Protein AF-X1GTA6-F1 (afdb_monomer_lite)

Organism: NCBI:txid412755

Secondary structure (DSSP, 8-state):
--EEEEEEEETTEEEEEEEETTEEEEEESS--SSPEEEEETTEEEEE-TT-EEEEE-

Sequence (57 aa):
WKRLKFKIKWQNEEYCVEITRNKIILKSLSSIRQPLSVKMFGKEYLLYPNQALKVTY

InterPro domains:
  IPR005194 Glycoside hydrolase family 65, C-terminal [PF03633] (1-47)

Foldseek 3Di:
DQKDWDWDADPNWIWIWIDGPFKIKIDTPDFDPAWDWDADPNDIDTDHGPDIDMDTD

pLDDT: mean 91.26, std 4.4, range [73.81, 95.88]

Structure (mmCIF, N/CA/C/O backbone):
data_AF-X1GTA6-F1
#
_entry.id   AF-X1GTA6-F1
#
loop_
_atom_site.group_PDB
_atom_site.id
_atom_site.type_symbol
_atom_site.label_atom_id
_atom_site.label_alt_id
_atom_site.label_comp_id
_atom_site.label_asym_id
_atom_site.label_entity_id
_atom_site.label_seq_id
_atom_site.pdbx_PDB_ins_code
_atom_site.Cartn_x
_atom_site.Cartn_y
_atom_site.Cartn_z
_atom_site.occupancy
_atom_site.B_iso_or_equiv
_atom_site.auth_seq_id
_atom_site.auth_comp_id
_atom_site.auth_asym_id
_atom_site.auth_atom_id
_atom_site.pdbx_PDB_model_num
ATOM 1 N N . TRP A 1 1 ? -3.126 13.436 15.107 1.00 73.81 1 TRP A N 1
ATOM 2 C CA . TRP A 1 1 ? -3.029 13.714 13.658 1.00 73.81 1 TRP A CA 1
ATOM 3 C C . TRP A 1 1 ? -4.225 13.102 12.939 1.00 73.81 1 TRP A C 1
ATOM 5 O O . TRP A 1 1 ? -4.512 11.939 13.182 1.00 73.81 1 TRP A O 1
ATOM 15 N N . LYS A 1 2 ? -4.962 13.866 12.113 1.00 87.56 2 LYS A N 1
ATOM 16 C CA . LYS A 1 2 ? -6.140 13.351 11.371 1.00 87.56 2 LYS A CA 1
ATOM 17 C C . LYS A 1 2 ? -5.751 12.594 10.089 1.00 87.56 2 LYS A C 1
ATOM 19 O O . LYS A 1 2 ? -6.433 11.650 9.701 1.00 87.56 2 LYS A O 1
ATOM 24 N N . ARG A 1 3 ? -4.654 13.010 9.452 1.00 93.38 3 ARG A N 1
ATOM 25 C CA . ARG A 1 3 ? -4.086 12.438 8.226 1.00 93.38 3 ARG A CA 1
ATOM 26 C C . ARG A 1 3 ? -2.590 12.739 8.203 1.00 93.38 3 ARG A C 1
ATOM 28 O O . ARG A 1 3 ? -2.204 13.861 8.521 1.00 93.38 3 ARG A O 1
ATOM 35 N N . LEU A 1 4 ? -1.779 11.761 7.825 1.00 95.06 4 LEU A N 1
ATOM 36 C CA . LEU A 1 4 ? -0.356 11.910 7.543 1.00 95.06 4 LEU A CA 1
ATOM 37 C C . LEU A 1 4 ? -0.123 11.473 6.097 1.00 95.06 4 LEU A C 1
ATOM 39 O O . LEU A 1 4 ? -0.573 10.402 5.699 1.00 95.06 4 LEU A O 1
ATOM 43 N N . LYS A 1 5 ? 0.542 12.306 5.300 1.00 95.88 5 LYS A N 1
ATOM 44 C CA . LYS A 1 5 ? 0.829 12.014 3.895 1.00 95.88 5 LYS A CA 1
ATOM 45 C C . LYS A 1 5 ? 2.274 12.367 3.599 1.00 95.88 5 LYS A C 1
ATOM 47 O O . LYS A 1 5 ? 2.687 13.491 3.864 1.00 95.88 5 LYS A O 1
ATOM 52 N N . PHE A 1 6 ? 3.017 11.423 3.041 1.00 95.38 6 PHE A N 1
ATOM 53 C CA . PHE A 1 6 ? 4.409 11.625 2.659 1.00 95.38 6 PHE A CA 1
ATOM 54 C C . PHE A 1 6 ? 4.751 10.820 1.407 1.00 95.38 6 PHE A C 1
ATOM 56 O O . PHE A 1 6 ? 3.988 9.955 0.962 1.00 95.38 6 PHE A O 1
ATOM 63 N N . LYS A 1 7 ? 5.889 11.161 0.806 1.00 95.75 7 LYS A N 1
ATOM 64 C CA . LYS A 1 7 ? 6.457 10.447 -0.333 1.00 95.75 7 LYS A CA 1
ATOM 65 C C . LYS A 1 7 ? 7.706 9.706 0.113 1.00 95.75 7 LYS A C 1
ATOM 67 O O . LYS A 1 7 ? 8.458 10.219 0.938 1.00 95.75 7 LYS A O 1
ATOM 72 N N . ILE A 1 8 ? 7.923 8.530 -0.454 1.00 93.88 8 ILE A N 1
ATOM 73 C CA . ILE A 1 8 ? 9.158 7.765 -0.296 1.00 93.88 8 ILE A CA 1
ATOM 74 C C . ILE A 1 8 ? 9.686 7.389 -1.673 1.00 93.88 8 ILE A C 1
ATOM 76 O O . ILE A 1 8 ? 8.901 7.164 -2.594 1.00 93.88 8 ILE A O 1
ATOM 80 N N . LYS A 1 9 ? 11.008 7.302 -1.803 1.00 92.19 9 LYS A N 1
ATOM 81 C CA . LYS A 1 9 ? 11.664 6.775 -2.997 1.00 92.19 9 LYS A CA 1
ATOM 82 C C . LYS A 1 9 ? 12.276 5.419 -2.660 1.00 92.19 9 LYS A C 1
ATOM 84 O O . LYS A 1 9 ? 13.034 5.312 -1.701 1.00 92.19 9 LYS A O 1
ATOM 89 N N . TRP A 1 10 ? 11.938 4.394 -3.434 1.00 88.19 10 TRP A N 1
ATOM 90 C CA . TRP A 1 10 ? 12.431 3.029 -3.259 1.00 88.19 10 TRP A CA 1
ATOM 91 C C . TRP A 1 10 ? 12.667 2.387 -4.624 1.00 88.19 10 TRP A C 1
ATOM 93 O O . TRP A 1 10 ? 11.805 2.469 -5.490 1.00 88.19 10 TRP A O 1
ATOM 103 N N . GLN A 1 11 ? 13.832 1.763 -4.832 1.00 86.31 11 GLN A N 1
ATOM 104 C CA . GLN A 1 11 ? 14.206 1.142 -6.118 1.00 86.31 11 GLN A CA 1
ATOM 105 C C . GLN A 1 11 ? 13.997 2.069 -7.332 1.00 86.31 11 GLN A C 1
ATOM 107 O O . GLN A 1 11 ? 13.500 1.663 -8.374 1.00 86.31 11 GLN A O 1
ATOM 112 N N . ASN A 1 12 ? 14.379 3.339 -7.177 1.00 87.62 12 ASN A N 1
ATOM 113 C CA . ASN A 1 12 ? 14.200 4.404 -8.168 1.00 87.62 12 ASN A CA 1
ATOM 114 C C . A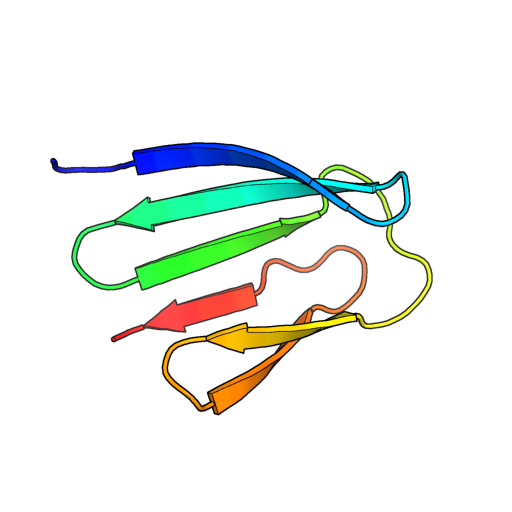SN A 1 12 ? 12.740 4.769 -8.512 1.00 87.62 12 ASN A C 1
ATOM 116 O O . ASN A 1 12 ? 12.522 5.648 -9.339 1.00 87.62 12 ASN A O 1
ATOM 120 N N . GLU A 1 13 ? 11.764 4.185 -7.821 1.00 88.69 13 GLU A N 1
ATOM 121 C CA . GLU A 1 13 ? 10.345 4.508 -7.946 1.00 88.69 13 GLU A CA 1
ATOM 122 C C . GLU A 1 13 ? 9.877 5.378 -6.779 1.00 88.69 13 GLU A C 1
ATOM 124 O O . GLU A 1 13 ? 10.328 5.220 -5.640 1.00 88.69 13 GLU A O 1
ATOM 129 N N . GLU A 1 14 ? 8.960 6.305 -7.046 1.00 93.06 14 GLU A N 1
ATOM 130 C CA . GLU A 1 14 ? 8.327 7.104 -6.000 1.00 93.06 14 GLU A CA 1
ATOM 131 C C . GLU A 1 14 ? 6.985 6.505 -5.583 1.00 93.06 14 GLU A C 1
ATOM 133 O O . GLU A 1 14 ? 6.152 6.125 -6.405 1.00 93.06 14 GLU A O 1
ATOM 138 N N . TYR A 1 15 ? 6.738 6.494 -4.279 1.00 93.06 15 TYR A N 1
ATOM 139 C CA . TYR A 1 15 ? 5.495 6.025 -3.690 1.00 93.06 15 TYR A CA 1
ATOM 140 C C . TYR A 1 15 ? 4.910 7.101 -2.791 1.00 93.06 15 TYR A C 1
ATOM 142 O O . TYR A 1 15 ? 5.620 7.804 -2.072 1.00 93.06 15 TYR A O 1
ATOM 150 N N . CYS A 1 16 ? 3.589 7.206 -2.805 1.00 94.62 16 CYS A N 1
ATOM 151 C CA . CYS A 1 16 ? 2.842 8.015 -1.866 1.00 94.62 16 CYS A CA 1
ATOM 152 C C . CYS A 1 16 ? 2.245 7.115 -0.789 1.00 94.62 16 CYS A C 1
ATOM 154 O O . CYS A 1 16 ? 1.509 6.172 -1.092 1.00 94.62 16 CYS A O 1
ATOM 156 N N . VAL A 1 17 ? 2.554 7.448 0.461 1.00 95.12 17 VAL A N 1
ATOM 157 C CA . VAL A 1 17 ? 1.980 6.818 1.644 1.00 95.12 17 VAL A CA 1
ATOM 158 C C . VAL A 1 17 ? 1.021 7.807 2.282 1.00 95.12 17 VAL A C 1
ATOM 160 O O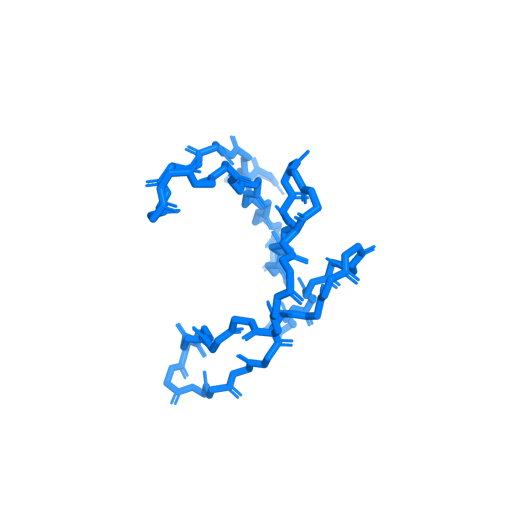 . VAL A 1 17 ? 1.373 8.953 2.569 1.00 95.12 17 VAL A O 1
ATOM 163 N N . GLU A 1 18 ? -0.205 7.359 2.505 1.00 95.88 18 GLU A N 1
ATOM 164 C CA . GLU A 1 18 ? -1.228 8.107 3.212 1.00 95.88 18 GLU A CA 1
ATOM 165 C C . GLU A 1 18 ? -1.758 7.278 4.376 1.00 95.88 18 GLU A C 1
ATOM 167 O O . GLU A 1 18 ? -2.291 6.189 4.192 1.00 95.88 18 GLU A O 1
ATOM 172 N N . ILE A 1 19 ? -1.632 7.818 5.582 1.00 94.75 19 ILE A N 1
ATOM 173 C CA . ILE A 1 19 ? -2.095 7.204 6.819 1.00 94.75 19 ILE A CA 1
ATOM 174 C C . ILE A 1 19 ? -3.224 8.067 7.367 1.00 94.75 19 ILE A C 1
ATOM 176 O O . ILE A 1 19 ? -3.080 9.271 7.588 1.00 94.75 19 ILE A O 1
ATOM 180 N N . THR A 1 20 ? -4.369 7.442 7.587 1.00 94.44 20 THR A N 1
ATOM 181 C CA . THR A 1 20 ? -5.501 8.030 8.310 1.00 94.44 20 THR A CA 1
ATOM 182 C C . THR A 1 20 ? -5.797 7.172 9.534 1.00 94.44 20 THR A C 1
ATOM 184 O O . THR A 1 20 ? -5.157 6.148 9.729 1.00 94.44 20 THR A O 1
ATOM 187 N N . ARG A 1 21 ? -6.761 7.573 10.367 1.00 91.75 21 ARG A N 1
ATOM 188 C CA . ARG A 1 21 ? -7.022 6.941 11.671 1.00 91.75 21 ARG A CA 1
ATOM 189 C C . ARG A 1 21 ? -7.181 5.410 11.638 1.00 91.75 21 ARG A C 1
ATOM 191 O O . ARG A 1 21 ? -6.800 4.778 12.612 1.00 91.75 21 ARG A O 1
ATOM 198 N N . ASN A 1 22 ? -7.736 4.850 10.564 1.00 93.25 22 ASN A N 1
ATOM 199 C CA . ASN A 1 22 ? -8.108 3.433 10.445 1.00 93.25 22 ASN A CA 1
ATOM 200 C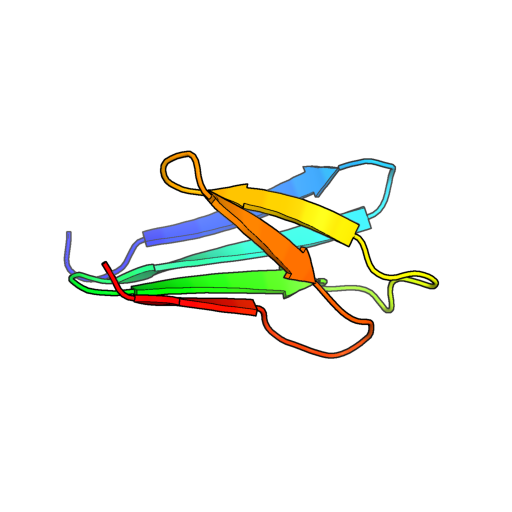 C . ASN A 1 22 ? -7.618 2.761 9.150 1.00 93.25 22 ASN A C 1
ATOM 202 O O . ASN A 1 22 ? -8.058 1.662 8.815 1.00 93.25 22 ASN A O 1
ATOM 206 N N . 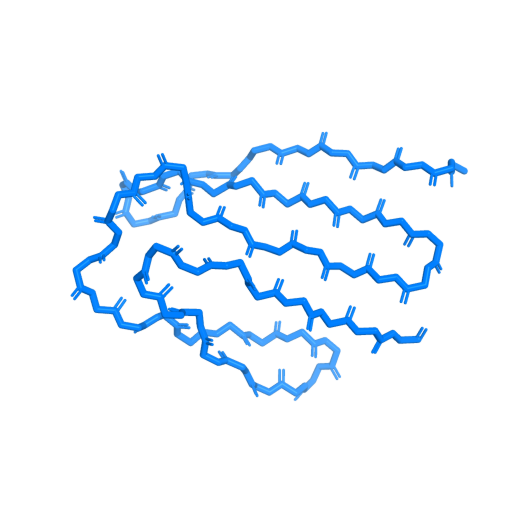LYS A 1 23 ? -6.785 3.442 8.356 1.00 94.50 23 LYS A N 1
ATOM 207 C CA . LYS A 1 23 ? -6.277 2.876 7.101 1.00 94.50 23 LYS A CA 1
ATOM 208 C C . LYS A 1 23 ? -4.960 3.493 6.669 1.00 94.50 23 LYS A C 1
ATOM 210 O O . LYS A 1 23 ? -4.742 4.698 6.825 1.00 94.50 23 LYS A O 1
ATOM 215 N N . ILE A 1 24 ? -4.150 2.658 6.034 1.00 95.12 24 ILE A N 1
ATOM 216 C CA . ILE A 1 24 ? -2.961 3.018 5.271 1.00 95.12 24 ILE A CA 1
ATOM 217 C C . ILE A 1 24 ? -3.267 2.807 3.791 1.00 95.12 24 ILE A C 1
ATOM 219 O O . ILE A 1 24 ? -3.826 1.785 3.395 1.00 95.12 24 ILE A O 1
ATOM 223 N N . ILE A 1 25 ? -2.907 3.786 2.972 1.00 95.25 25 ILE A N 1
ATOM 224 C CA . ILE A 1 25 ? -2.984 3.727 1.520 1.00 95.25 25 ILE A CA 1
ATOM 225 C C . ILE A 1 25 ? -1.568 3.893 0.984 1.00 95.25 25 ILE A C 1
ATOM 227 O O . ILE A 1 25 ? -0.911 4.897 1.258 1.00 95.25 25 ILE A O 1
ATOM 231 N N . LEU A 1 26 ? -1.115 2.917 0.208 1.00 94.75 26 LEU A N 1
ATOM 232 C CA . LEU A 1 26 ? 0.138 2.965 -0.527 1.00 94.75 26 LEU A CA 1
ATOM 233 C C . LEU A 1 26 ? -0.175 2.971 -2.018 1.00 94.75 26 LEU A C 1
ATOM 235 O O . LEU A 1 26 ? -0.892 2.106 -2.516 1.00 94.75 26 LEU A O 1
ATOM 239 N N . LYS A 1 27 ? 0.368 3.945 -2.739 1.00 94.00 27 LYS A N 1
ATOM 240 C CA . LYS A 1 27 ? 0.203 4.060 -4.187 1.00 94.00 27 LYS A CA 1
ATOM 241 C C . LYS A 1 27 ? 1.545 4.396 -4.819 1.00 94.00 27 LYS A C 1
ATOM 243 O O . LYS A 1 27 ? 2.231 5.289 -4.327 1.00 94.00 27 LYS A O 1
ATOM 248 N N . SER A 1 28 ? 1.897 3.735 -5.918 1.00 92.44 28 SER A N 1
ATOM 249 C CA . SER A 1 28 ? 3.023 4.201 -6.728 1.00 92.44 28 SER A CA 1
ATOM 250 C C . SER A 1 28 ? 2.649 5.486 -7.475 1.00 92.44 28 SER A C 1
ATOM 252 O O . SER A 1 28 ? 1.538 5.624 -7.995 1.00 92.44 28 SER A O 1
ATOM 254 N N . LEU A 1 29 ? 3.556 6.460 -7.469 1.00 88.31 29 LEU A N 1
ATOM 255 C CA . LEU A 1 29 ? 3.421 7.693 -8.244 1.00 88.31 29 LEU A CA 1
ATOM 256 C C . LEU A 1 29 ? 3.834 7.492 -9.707 1.00 88.31 29 LEU A C 1
ATOM 258 O O . LEU A 1 29 ? 3.420 8.277 -10.557 1.00 88.31 29 LEU A O 1
ATOM 262 N N . SER A 1 30 ? 4.566 6.417 -9.987 1.00 82.75 30 SER A N 1
ATOM 263 C CA . SER A 1 30 ? 4.936 5.963 -11.324 1.00 82.75 30 SER A CA 1
ATOM 264 C C . SER A 1 30 ? 4.188 4.674 -11.685 1.00 82.75 30 SER A C 1
ATOM 266 O O . SER A 1 30 ? 3.566 4.026 -10.841 1.00 82.75 30 SER A O 1
ATOM 268 N N . SER A 1 31 ? 4.268 4.247 -12.945 1.00 79.31 31 SER A N 1
ATOM 269 C CA . SER A 1 31 ? 3.780 2.922 -13.327 1.00 79.31 31 SER A CA 1
ATOM 270 C C . SER A 1 31 ? 4.851 1.875 -13.005 1.00 79.31 31 SER A C 1
ATOM 272 O O . SER A 1 31 ? 5.823 1.727 -13.744 1.00 79.31 31 SER A O 1
ATOM 274 N N . ILE A 1 32 ? 4.692 1.160 -11.887 1.00 86.56 32 ILE A N 1
ATOM 275 C CA . ILE A 1 32 ? 5.538 -0.0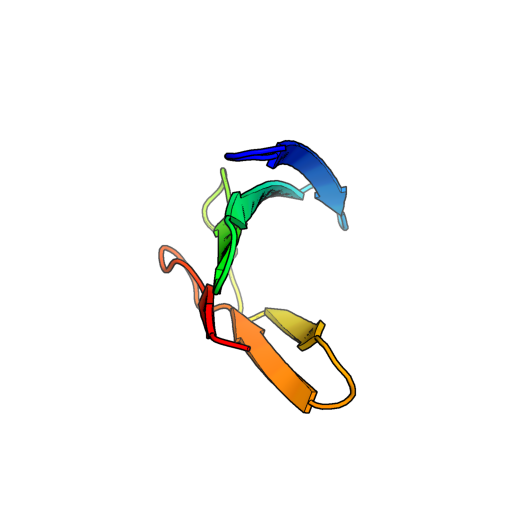02 -11.573 1.00 86.56 32 ILE A CA 1
ATOM 276 C C . ILE A 1 32 ? 5.278 -1.116 -12.587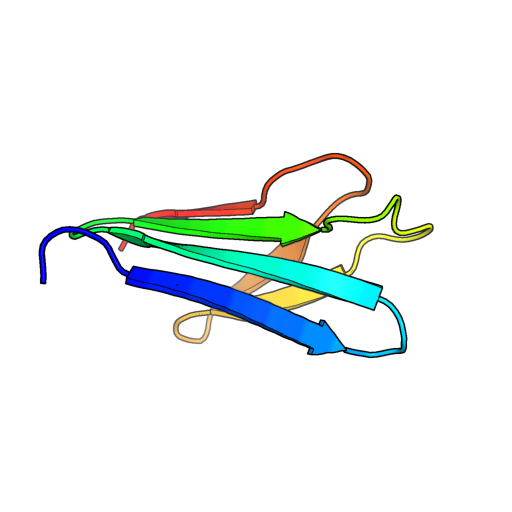 1.00 86.56 32 ILE A C 1
ATOM 278 O O . ILE A 1 32 ? 4.134 -1.385 -12.947 1.00 86.56 32 ILE A O 1
ATOM 282 N N . ARG A 1 33 ? 6.339 -1.779 -13.053 1.00 84.50 33 ARG A N 1
ATOM 283 C CA . ARG A 1 33 ? 6.221 -2.839 -14.070 1.00 84.50 33 ARG A CA 1
ATOM 284 C C . ARG A 1 33 ? 5.716 -4.163 -13.505 1.00 84.50 33 ARG A C 1
ATOM 286 O O . ARG A 1 33 ? 5.089 -4.931 -14.225 1.00 84.50 33 ARG A O 1
ATOM 293 N N . GLN A 1 34 ? 6.017 -4.444 -12.242 1.00 88.62 34 GLN A N 1
ATOM 294 C CA . GLN A 1 34 ? 5.703 -5.709 -11.586 1.00 88.62 34 GLN A CA 1
ATOM 295 C C . GLN A 1 34 ? 5.059 -5.452 -10.221 1.00 88.62 34 GLN A C 1
ATOM 297 O O . GLN A 1 34 ? 5.295 -4.392 -9.634 1.00 88.62 34 GLN A O 1
ATOM 302 N N . PRO A 1 35 ? 4.247 -6.396 -9.713 1.00 91.06 35 PRO A N 1
ATOM 303 C CA . PRO A 1 35 ? 3.726 -6.313 -8.359 1.00 91.06 35 PRO A CA 1
ATOM 304 C C . PRO A 1 35 ? 4.860 -6.240 -7.333 1.00 91.06 35 PRO A C 1
ATOM 306 O O . PRO A 1 35 ? 5.817 -7.010 -7.403 1.00 91.06 35 PRO A O 1
ATOM 309 N N . LEU A 1 36 ? 4.740 -5.331 -6.370 1.00 90.81 36 LEU A N 1
ATOM 310 C CA . LEU A 1 36 ? 5.710 -5.156 -5.290 1.00 90.81 36 LEU A CA 1
ATOM 311 C C . LEU A 1 36 ? 5.191 -5.818 -4.011 1.00 90.81 36 LEU A C 1
ATOM 313 O O . LEU A 1 36 ? 4.080 -5.509 -3.578 1.00 90.81 36 LEU A O 1
ATOM 317 N N . SER A 1 37 ? 5.999 -6.673 -3.378 1.00 92.81 37 SER A N 1
ATOM 318 C CA . SER A 1 37 ? 5.681 -7.180 -2.040 1.00 92.81 37 SER A CA 1
ATOM 319 C C . SER A 1 37 ? 5.968 -6.128 -0.969 1.00 92.81 37 SER A C 1
ATOM 321 O O . SER A 1 37 ? 7.042 -5.524 -0.935 1.00 92.81 37 SER A O 1
ATOM 323 N N . VAL A 1 38 ? 4.992 -5.901 -0.091 1.00 92.50 38 VAL A N 1
ATOM 324 C CA . VAL A 1 38 ? 5.051 -4.928 0.998 1.00 92.50 38 VAL A CA 1
ATOM 325 C C . VAL A 1 38 ? 4.534 -5.571 2.276 1.00 92.50 38 VAL A C 1
ATOM 327 O O . VAL A 1 38 ? 3.408 -6.060 2.336 1.00 92.50 38 VAL A O 1
ATOM 330 N N . LYS A 1 39 ? 5.337 -5.515 3.340 1.00 94.25 39 LYS A N 1
ATOM 331 C CA . LYS A 1 39 ? 4.948 -6.003 4.664 1.00 94.25 39 LYS A CA 1
ATOM 332 C C . LYS A 1 39 ? 4.416 -4.856 5.521 1.00 94.25 39 LYS A C 1
ATOM 334 O O . LYS A 1 39 ? 5.145 -3.914 5.820 1.00 94.25 39 LYS A O 1
ATOM 339 N N . MET A 1 40 ? 3.158 -4.948 5.948 1.00 91.50 40 MET A N 1
ATOM 340 C CA . MET A 1 40 ? 2.517 -3.997 6.864 1.00 91.50 40 MET A CA 1
ATOM 341 C C . MET A 1 40 ? 1.919 -4.752 8.051 1.00 91.50 40 MET A C 1
ATOM 343 O O . MET A 1 40 ? 1.181 -5.717 7.866 1.00 91.50 40 MET A O 1
ATOM 347 N N . PHE A 1 41 ? 2.231 -4.320 9.276 1.00 89.06 41 PHE A N 1
ATOM 348 C CA . PHE A 1 41 ? 1.746 -4.960 10.511 1.00 89.06 41 PHE A CA 1
ATOM 349 C C . PHE A 1 41 ? 2.014 -6.476 10.571 1.00 89.06 41 PHE A C 1
ATOM 351 O O . PHE A 1 41 ? 1.171 -7.257 11.002 1.00 89.06 41 PHE A O 1
ATOM 358 N N . GLY A 1 42 ? 3.170 -6.920 10.069 1.00 90.81 42 GLY A N 1
ATOM 359 C CA . GLY A 1 42 ? 3.527 -8.341 10.039 1.00 90.81 42 GLY A CA 1
ATOM 360 C C . GLY A 1 42 ? 2.882 -9.154 8.910 1.00 90.81 42 GLY A C 1
ATOM 361 O O . GLY A 1 42 ? 3.361 -10.252 8.644 1.00 90.81 42 GLY A O 1
ATOM 362 N N . LYS A 1 43 ? 1.873 -8.615 8.212 1.00 93.88 43 LYS A N 1
ATOM 363 C CA . LYS A 1 43 ? 1.217 -9.252 7.062 1.00 93.88 43 LYS A CA 1
ATOM 364 C C . LYS A 1 43 ? 1.827 -8.776 5.750 1.00 93.88 43 LYS A C 1
ATOM 366 O O . LYS A 1 43 ? 2.195 -7.610 5.615 1.00 93.88 43 LYS A O 1
ATOM 371 N N . GLU A 1 44 ? 1.931 -9.686 4.796 1.00 95.56 44 GLU A N 1
ATOM 372 C CA . GLU A 1 44 ? 2.464 -9.419 3.465 1.00 95.56 44 GLU A CA 1
ATOM 373 C C . GLU A 1 44 ? 1.329 -9.092 2.488 1.00 95.56 44 GLU A C 1
ATOM 375 O O . GLU A 1 44 ? 0.264 -9.708 2.524 1.00 95.56 44 GLU A O 1
ATOM 380 N N . TYR A 1 45 ? 1.553 -8.093 1.639 1.00 94.19 45 TYR A N 1
ATOM 381 C CA . TYR A 1 45 ? 0.600 -7.607 0.650 1.00 94.19 45 TYR A CA 1
ATOM 382 C C . TYR A 1 45 ? 1.308 -7.363 -0.679 1.00 94.19 45 TYR A C 1
ATOM 384 O O . TYR A 1 45 ? 2.471 -6.969 -0.702 1.00 94.19 45 TYR A O 1
ATOM 392 N N . LEU A 1 46 ? 0.581 -7.514 -1.784 1.00 93.56 46 LEU A N 1
ATOM 393 C CA . LEU A 1 46 ? 1.075 -7.179 -3.117 1.00 93.56 46 LEU A CA 1
ATOM 394 C C . LEU A 1 46 ? 0.477 -5.851 -3.585 1.00 93.56 46 LEU A C 1
ATOM 396 O O . LEU A 1 46 ? -0.741 -5.685 -3.651 1.00 93.56 46 LEU A O 1
ATOM 400 N N . LEU A 1 47 ? 1.343 -4.901 -3.929 1.00 92.75 47 LEU A N 1
ATOM 401 C CA . LEU A 1 47 ? 0.973 -3.673 -4.619 1.00 92.75 47 LEU A CA 1
ATOM 402 C C . LEU A 1 47 ? 1.069 -3.910 -6.126 1.00 92.75 47 LEU A C 1
ATOM 404 O O . LEU A 1 47 ? 2.167 -3.997 -6.672 1.00 92.75 47 LEU A O 1
ATOM 408 N N . TYR A 1 48 ? -0.075 -3.993 -6.798 1.00 90.94 48 TYR A N 1
ATOM 409 C CA . TYR A 1 48 ? -0.128 -4.167 -8.247 1.00 90.94 48 TYR A CA 1
ATOM 410 C C . TYR A 1 48 ? 0.101 -2.850 -9.010 1.00 90.94 48 TYR A C 1
ATOM 412 O O . TYR A 1 48 ? -0.221 -1.768 -8.501 1.00 90.94 48 TYR A O 1
ATOM 420 N N . PRO A 1 49 ? 0.605 -2.930 -10.256 1.00 88.81 49 PRO A N 1
ATOM 421 C CA . PRO A 1 49 ? 0.715 -1.789 -11.159 1.00 88.81 49 PRO A CA 1
ATOM 422 C C . PRO A 1 49 ? -0.568 -0.967 -11.248 1.00 88.81 49 PRO A C 1
ATOM 424 O O . PRO A 1 49 ? -1.663 -1.511 -11.370 1.00 88.81 49 PRO A O 1
ATOM 427 N N . ASN A 1 50 ? -0.426 0.360 -11.200 1.00 84.56 50 ASN A N 1
ATOM 428 C CA . ASN A 1 50 ? -1.521 1.334 -11.307 1.00 84.56 50 ASN A CA 1
ATOM 429 C C . ASN A 1 50 ? -2.643 1.189 -10.257 1.00 84.56 50 ASN A C 1
ATOM 431 O O . ASN A 1 50 ? -3.669 1.864 -10.359 1.00 84.56 50 ASN A O 1
ATOM 435 N N . GLN A 1 51 ? -2.450 0.369 -9.221 1.00 90.12 51 GLN A N 1
ATOM 436 C CA . GLN A 1 51 ? -3.387 0.217 -8.114 1.00 90.12 51 GLN A CA 1
ATOM 437 C C . GLN A 1 51 ? -2.869 0.900 -6.847 1.00 90.12 51 GLN A C 1
ATOM 439 O O . GLN A 1 51 ? -1.681 1.177 -6.681 1.00 90.12 51 GLN A O 1
ATOM 444 N N . ALA A 1 52 ? -3.798 1.205 -5.943 1.00 92.44 52 ALA A N 1
ATOM 445 C CA . ALA A 1 52 ? -3.474 1.639 -4.595 1.00 92.44 52 ALA A CA 1
ATOM 446 C C . ALA A 1 52 ? -3.765 0.486 -3.635 1.00 92.44 52 ALA A C 1
ATOM 448 O O . ALA A 1 52 ? -4.908 0.034 -3.542 1.00 92.44 52 ALA A O 1
ATOM 449 N N . LEU A 1 53 ? -2.746 0.046 -2.906 1.00 93.88 53 LEU A N 1
ATOM 450 C CA . LEU A 1 53 ? -2.903 -0.902 -1.817 1.00 93.88 53 LEU A CA 1
ATOM 451 C C . LEU A 1 53 ? -3.548 -0.179 -0.631 1.00 93.88 53 LEU A C 1
ATOM 453 O O . LEU A 1 53 ? -3.061 0.863 -0.190 1.00 93.88 53 LEU A O 1
ATOM 457 N N . LYS A 1 54 ? -4.652 -0.725 -0.120 1.00 94.56 54 LYS A N 1
ATOM 458 C CA . LYS A 1 54 ? -5.386 -0.185 1.029 1.00 94.56 54 LYS A CA 1
ATOM 459 C C . LYS A 1 54 ? -5.400 -1.232 2.131 1.00 94.56 54 LYS A C 1
ATOM 461 O O . LYS A 1 54 ? -5.907 -2.327 1.920 1.00 94.56 54 LYS A O 1
ATOM 466 N N . VAL A 1 55 ? -4.879 -0.877 3.298 1.00 93.56 55 VAL A N 1
ATOM 467 C CA . VAL A 1 55 ? -4.850 -1.746 4.477 1.00 93.56 55 VAL A CA 1
ATOM 468 C C . VAL A 1 55 ? -5.593 -1.046 5.603 1.00 93.56 55 VAL A C 1
ATOM 470 O O . VAL A 1 55 ? -5.215 0.055 5.999 1.00 93.56 55 VAL A O 1
ATOM 473 N N . THR A 1 56 ? -6.658 -1.666 6.101 1.00 91.75 56 THR A N 1
ATOM 474 C CA . THR A 1 56 ? -7.374 -1.239 7.310 1.00 91.75 56 THR A CA 1
ATOM 475 C C . THR A 1 56 ? -6.817 -1.969 8.524 1.00 91.75 56 THR A C 1
ATOM 477 O O . THR A 1 56 ? -6.500 -3.155 8.423 1.00 91.75 56 THR A O 1
ATOM 480 N N . TYR A 1 57 ? -6.706 -1.266 9.647 1.00 82.88 57 TYR A N 1
ATOM 481 C CA . TYR A 1 57 ? -6.210 -1.793 10.918 1.00 82.88 57 TYR A CA 1
ATOM 482 C C . TYR A 1 57 ? -7.081 -1.309 12.076 1.00 82.88 57 TYR A C 1
ATOM 484 O O . TYR A 1 57 ? -7.725 -0.241 11.921 1.00 82.88 57 TYR A O 1
#

Radius of gyration: 11.16 Å; chains: 1; bounding box: 22×23×28 Å